Protein AF-A0A249SUV7-F1 (afdb_monomer_lite)

Sequence (151 aa):
MDKNKVTHKLLIILLVLITNACSNKANCDKISSEEKLLQEYETNVGHVRLTYIAQGALGGYVKLRICDRRNIVVEEVSMRGEDYYPAIDSIKGENVYMHYEMPTSQIVGEITILSNKNVFLGETLLNRDKLKYKYFFLNIVPDPSKKHTRF

Radius of gyration: 22.11 Å; chains: 1; bounding box: 36×31×91 Å

pLDDT: mean 81.21, std 18.25, range [41.78, 97.69]

Secondary structure (DSSP, 8-state):
---SSSHHHHHHHHHHTSTT-------TT---TTEEEEEEEEETTEEEEEEEEE-GGG-EEEEEEEE-TT--EEEEEEEE-SS---EEEEEETTEEEEEE----SSPTT-EEEEPHHHHB-HHHHHTGGG-SSEEEEEEE---TTS-----

Foldseek 3Di:
DDPPPPVVVVVVVVVVVPPPPPPPFDFPVPDDPQWAWQDKDQDPFGIKTWIWGAPPPVATWIKIFDAGNVRGTPDIFIWDDRPWGKDFPDDDPLETEIETQDADPDDQQDKDWDDPCNTTDDPCNVCVVVGSHHYTYIHHHHDPVDPDPRD

Structure (mmCIF, N/CA/C/O backbone):
data_AF-A0A249SUV7-F1
#
_entry.id   AF-A0A249SUV7-F1
#
loop_
_atom_site.group_PDB
_atom_site.id
_atom_site.type_symbol
_atom_site.label_atom_id
_atom_site.label_alt_id
_atom_site.label_comp_id
_atom_site.label_asym_id
_atom_site.label_entity_id
_atom_site.label_seq_id
_atom_site.pdbx_PDB_ins_code
_atom_site.Cartn_x
_atom_site.Cartn_y
_atom_site.Cartn_z
_atom_site.occupancy
_atom_site.B_iso_or_equiv
_atom_site.auth_seq_id
_atom_site.auth_comp_id
_atom_site.auth_asym_id
_atom_site.auth_atom_id
_atom_site.pdbx_PDB_model_num
ATOM 1 N N . MET A 1 1 ? -1.416 6.620 67.023 1.00 42.59 1 MET A N 1
ATOM 2 C CA . MET A 1 1 ? -1.033 6.248 65.641 1.00 42.59 1 MET A CA 1
ATOM 3 C C . MET A 1 1 ? -2.271 6.348 64.765 1.00 42.59 1 MET A C 1
ATOM 5 O O . MET A 1 1 ? -3.125 5.471 64.822 1.00 42.59 1 MET A O 1
ATOM 9 N N . ASP A 1 2 ? -2.396 7.459 64.041 1.00 42.34 2 ASP A N 1
ATOM 10 C CA . ASP A 1 2 ? -3.547 7.796 63.196 1.00 42.34 2 ASP A CA 1
ATOM 11 C C . ASP A 1 2 ? -3.625 6.912 61.945 1.00 42.34 2 ASP A C 1
ATOM 13 O O . ASP A 1 2 ? -2.754 6.971 61.077 1.00 42.34 2 ASP A O 1
ATOM 17 N N . LYS A 1 3 ? -4.696 6.120 61.826 1.00 48.91 3 LYS A N 1
ATOM 18 C CA . LYS A 1 3 ? -4.965 5.243 60.669 1.00 48.91 3 LYS A CA 1
ATOM 19 C C . LYS A 1 3 ? -5.754 5.920 59.531 1.00 48.91 3 LYS A C 1
ATOM 21 O O . LYS A 1 3 ? -5.990 5.291 58.508 1.00 48.91 3 LYS A O 1
ATOM 26 N N . ASN A 1 4 ? -6.111 7.202 59.654 1.00 52.06 4 ASN A N 1
ATOM 27 C CA . ASN A 1 4 ? -7.055 7.871 58.739 1.00 52.06 4 ASN A CA 1
ATOM 28 C C . ASN A 1 4 ? -6.434 8.701 57.600 1.00 52.06 4 ASN A C 1
ATOM 30 O O . ASN A 1 4 ? -7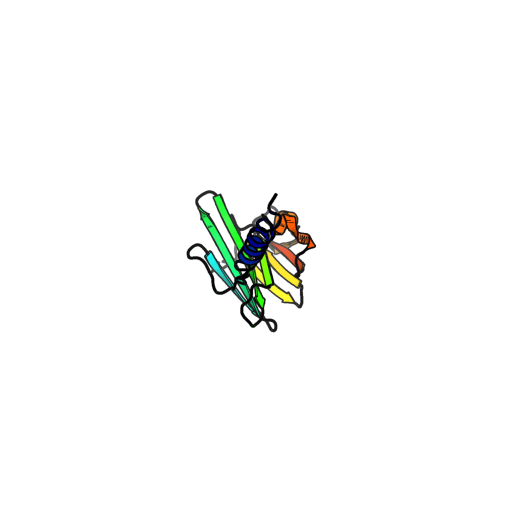.162 9.305 56.819 1.00 52.06 4 ASN A O 1
ATOM 34 N N . LYS A 1 5 ? -5.103 8.747 57.460 1.00 45.34 5 LYS A N 1
ATOM 35 C CA . LYS A 1 5 ? -4.446 9.602 56.444 1.00 45.34 5 LYS A CA 1
ATOM 36 C C . LYS A 1 5 ? -4.109 8.899 55.124 1.00 45.34 5 LYS A C 1
ATOM 38 O O . LYS A 1 5 ? -3.751 9.569 54.157 1.00 45.34 5 LYS A O 1
ATOM 43 N N . VAL A 1 6 ? -4.210 7.570 55.073 1.00 49.25 6 VAL A N 1
ATOM 44 C CA . VAL A 1 6 ? -3.752 6.763 53.925 1.00 49.25 6 VAL A CA 1
ATOM 45 C C . VAL A 1 6 ? -4.857 6.562 52.879 1.00 49.25 6 VAL A C 1
ATOM 47 O O . VAL A 1 6 ? -4.572 6.476 51.688 1.00 49.25 6 VAL A O 1
ATOM 50 N N . THR A 1 7 ? -6.126 6.583 53.283 1.00 48.62 7 THR A N 1
ATOM 51 C CA . THR A 1 7 ? -7.269 6.278 52.406 1.00 48.62 7 THR A CA 1
ATOM 52 C C . THR A 1 7 ? -7.640 7.408 51.441 1.00 48.62 7 THR A C 1
ATOM 54 O O . THR A 1 7 ? -8.039 7.127 50.314 1.00 48.62 7 THR A O 1
ATOM 57 N N . HIS A 1 8 ? -7.434 8.681 51.799 1.00 47.69 8 HIS A N 1
ATOM 58 C CA . HIS A 1 8 ? -7.755 9.797 50.894 1.00 47.69 8 HIS A CA 1
ATOM 59 C C . HIS A 1 8 ? -6.721 10.039 49.788 1.00 47.69 8 HIS A C 1
ATOM 61 O O . HIS A 1 8 ? -7.091 10.475 48.700 1.00 47.69 8 HIS A O 1
ATOM 67 N N . LYS A 1 9 ? -5.439 9.724 50.016 1.00 46.81 9 LYS A N 1
ATOM 68 C CA . LYS A 1 9 ? -4.402 9.888 48.981 1.00 46.81 9 LYS A CA 1
ATOM 69 C C . LYS A 1 9 ? -4.490 8.824 47.886 1.00 46.81 9 LYS A C 1
ATOM 71 O O . LYS A 1 9 ? -4.185 9.120 46.736 1.00 46.81 9 LYS A O 1
ATOM 76 N N . LEU A 1 10 ? -4.945 7.616 48.224 1.00 46.12 10 LEU A N 1
ATOM 77 C CA . LEU A 1 10 ? -5.078 6.520 47.261 1.00 46.12 10 LEU A CA 1
ATOM 78 C C . LEU A 1 10 ? -6.252 6.732 46.289 1.00 46.12 10 LEU A C 1
ATOM 80 O O . LEU A 1 10 ? -6.155 6.379 45.117 1.00 46.12 10 LEU A O 1
ATOM 84 N N . LEU A 1 11 ? -7.336 7.363 46.753 1.00 46.75 11 LEU A N 1
ATOM 85 C CA . LEU A 1 11 ? -8.539 7.597 45.947 1.00 46.75 11 LEU A CA 1
ATOM 86 C C . LEU A 1 11 ? -8.339 8.683 44.872 1.00 46.75 11 LEU A C 1
ATOM 88 O O . LEU A 1 11 ? -8.909 8.598 43.789 1.00 46.75 11 LEU A O 1
ATOM 92 N N . ILE A 1 12 ? -7.492 9.682 45.145 1.00 51.12 12 ILE A N 1
ATOM 93 C CA . ILE A 1 12 ? -7.207 10.779 44.205 1.00 51.12 12 ILE A CA 1
ATOM 94 C C . ILE A 1 12 ? -6.280 10.310 43.073 1.00 51.12 12 ILE A C 1
ATOM 96 O O . ILE A 1 12 ? -6.465 10.708 41.926 1.00 51.12 12 ILE A O 1
ATOM 100 N N . ILE A 1 13 ? -5.337 9.403 43.355 1.00 50.41 13 ILE A N 1
ATOM 101 C CA . ILE A 1 13 ? -4.449 8.831 42.327 1.00 50.41 13 ILE A CA 1
ATOM 102 C C . ILE A 1 13 ? -5.241 7.958 41.338 1.00 50.41 13 ILE A C 1
ATOM 104 O O . ILE A 1 13 ? -4.940 7.959 40.147 1.00 50.41 13 ILE A O 1
ATOM 108 N N . LEU A 1 14 ? -6.299 7.280 41.798 1.00 43.81 14 LEU A N 1
ATOM 109 C CA . LEU A 1 14 ? -7.149 6.468 40.927 1.00 43.81 14 LEU A CA 1
ATOM 110 C C . LEU A 1 14 ? -8.026 7.320 39.989 1.00 43.81 14 LEU A C 1
ATOM 112 O O . LEU A 1 14 ? -8.297 6.891 38.873 1.00 43.81 14 LEU A O 1
ATOM 116 N N . LEU A 1 15 ? -8.425 8.535 40.391 1.00 41.78 15 LEU A N 1
ATOM 117 C CA . LEU A 1 15 ? -9.241 9.425 39.551 1.00 41.78 15 LEU A CA 1
ATOM 118 C C . LEU A 1 15 ? -8.433 10.146 38.455 1.00 41.78 15 LEU A C 1
ATOM 120 O O . LEU A 1 15 ? -8.971 10.429 37.387 1.00 41.78 15 LEU A O 1
ATOM 124 N N . VAL A 1 16 ? -7.142 10.415 38.685 1.00 46.41 16 VAL A N 1
ATOM 125 C CA . VAL A 1 16 ? -6.264 11.099 37.709 1.00 46.41 16 VAL A CA 1
ATOM 126 C C . VAL A 1 16 ? -5.847 10.178 36.551 1.00 46.41 16 VAL A C 1
ATOM 128 O O . VAL A 1 16 ? -5.476 10.655 35.482 1.00 46.41 16 VAL A O 1
ATOM 131 N N . LEU A 1 17 ? -5.970 8.857 36.706 1.00 44.72 17 LEU A N 1
ATOM 132 C CA . LEU A 1 17 ? -5.624 7.889 35.657 1.00 44.72 17 LEU A CA 1
ATOM 133 C C . LEU A 1 17 ? -6.729 7.669 34.606 1.00 44.72 17 LEU A C 1
ATOM 135 O O . LEU A 1 17 ? -6.464 7.041 33.585 1.00 44.72 17 LEU A O 1
ATOM 139 N N . ILE A 1 18 ? -7.947 8.186 34.809 1.00 47.03 18 ILE A N 1
ATOM 140 C CA . ILE A 1 18 ? -9.103 7.875 33.942 1.00 47.03 18 ILE A CA 1
ATOM 141 C C . ILE A 1 18 ? -9.366 8.975 32.890 1.00 47.03 18 ILE A C 1
ATOM 143 O O . ILE A 1 18 ? -10.143 8.771 31.962 1.00 47.03 18 ILE A O 1
ATOM 147 N N . THR A 1 19 ? -8.701 10.133 32.950 1.00 45.09 19 THR A N 1
ATOM 148 C CA . THR A 1 19 ? -9.057 11.285 32.091 1.00 45.09 19 THR A CA 1
ATOM 149 C C . THR A 1 19 ? -8.237 11.456 30.808 1.00 45.09 19 THR A C 1
ATOM 151 O O . THR A 1 19 ? -8.539 12.359 30.038 1.00 45.09 19 THR A O 1
ATOM 154 N N . ASN A 1 20 ? -7.274 10.580 30.497 1.00 42.62 20 ASN A N 1
ATOM 155 C CA . ASN A 1 20 ? -6.458 10.690 29.271 1.00 42.62 20 ASN A CA 1
ATOM 156 C C . ASN A 1 20 ? -6.599 9.506 28.301 1.00 42.62 20 ASN A C 1
ATOM 158 O O . ASN A 1 20 ? -5.695 9.220 27.522 1.00 42.62 20 ASN A O 1
ATOM 162 N N . ALA A 1 21 ? -7.754 8.840 28.297 1.00 42.19 21 ALA A N 1
ATOM 163 C CA . ALA A 1 21 ? -8.113 7.878 27.256 1.00 42.19 21 ALA A CA 1
ATOM 164 C C . ALA A 1 21 ? -9.187 8.439 26.309 1.00 42.19 21 ALA A C 1
ATOM 166 O O . ALA A 1 21 ? -10.067 7.714 25.849 1.00 42.19 21 ALA A O 1
ATOM 167 N N . CYS A 1 22 ? -9.111 9.727 25.961 1.00 42.25 22 CYS A N 1
ATOM 168 C CA . CYS A 1 22 ? -9.685 10.174 24.695 1.00 42.25 22 CYS A CA 1
ATOM 169 C C . CYS A 1 22 ? -8.827 9.570 23.580 1.00 42.25 22 CYS A C 1
ATOM 171 O O . CYS A 1 22 ? -7.867 10.177 23.107 1.00 42.25 22 CYS A O 1
ATOM 173 N N . SER A 1 23 ? -9.147 8.330 23.201 1.00 44.16 23 SER A N 1
ATOM 174 C CA . SER A 1 23 ? -8.657 7.705 21.978 1.00 44.16 23 SER A CA 1
ATOM 175 C C . SER A 1 23 ? -9.185 8.542 20.815 1.00 44.16 23 SER A C 1
ATOM 177 O O . SER A 1 23 ? -10.284 8.316 20.309 1.00 44.16 23 SER A O 1
ATOM 179 N N . ASN A 1 24 ? -8.437 9.583 20.448 1.00 54.50 24 ASN A N 1
ATOM 180 C CA . ASN A 1 24 ? -8.649 10.312 19.210 1.00 54.50 24 ASN A CA 1
ATOM 181 C C . ASN A 1 24 ? -8.446 9.296 18.090 1.00 54.50 24 ASN A C 1
ATOM 183 O O . ASN A 1 24 ? -7.315 8.996 17.709 1.00 54.50 24 ASN A O 1
ATOM 187 N N . LYS A 1 25 ? -9.544 8.705 17.618 1.00 61.81 25 LYS A N 1
ATOM 188 C CA . LYS A 1 25 ? -9.497 7.786 16.491 1.00 61.81 25 LYS A CA 1
ATOM 189 C C . LYS A 1 25 ? -8.935 8.557 15.303 1.00 61.81 25 LYS A C 1
ATOM 191 O O . LYS A 1 25 ? -9.447 9.624 14.958 1.00 61.81 25 LYS A O 1
ATOM 196 N N . ALA A 1 26 ? -7.848 8.046 14.732 1.00 75.31 26 ALA A N 1
ATOM 197 C CA . ALA A 1 26 ? -7.264 8.619 13.533 1.00 75.31 26 ALA A CA 1
ATOM 198 C C . ALA A 1 26 ? -8.316 8.623 12.413 1.00 75.31 26 ALA A C 1
ATOM 200 O O . ALA A 1 26 ? -9.144 7.714 12.323 1.00 75.31 26 ALA A O 1
ATOM 201 N N . ASN A 1 27 ? -8.300 9.670 11.597 1.00 83.06 27 ASN A N 1
ATOM 202 C CA . ASN A 1 27 ? -9.236 9.902 10.502 1.00 83.06 27 ASN A CA 1
ATOM 203 C C . ASN A 1 27 ? -8.417 10.053 9.209 1.00 83.06 27 ASN A C 1
ATOM 205 O O . ASN A 1 27 ? -7.305 10.587 9.271 1.00 83.06 27 ASN A O 1
ATOM 209 N N . CYS A 1 28 ? -8.923 9.571 8.071 1.00 82.81 28 CYS A N 1
ATOM 210 C CA . CYS A 1 28 ? -8.177 9.597 6.811 1.00 82.81 28 CYS A CA 1
ATOM 211 C C . CYS A 1 28 ? -8.014 11.005 6.213 1.00 82.81 28 CYS A C 1
ATOM 213 O O . CYS A 1 28 ? -7.099 11.197 5.415 1.00 82.81 28 CYS A O 1
ATOM 215 N N . ASP A 1 29 ? -8.844 11.988 6.578 1.00 78.12 29 ASP A N 1
ATOM 216 C CA . ASP A 1 29 ? -8.759 13.403 6.149 1.00 78.12 29 ASP A CA 1
ATOM 217 C C . ASP A 1 29 ? -7.570 14.145 6.724 1.00 78.12 29 ASP A C 1
ATOM 219 O O . ASP A 1 29 ? -7.170 15.181 6.194 1.00 78.12 29 ASP A O 1
ATOM 223 N N . LYS A 1 30 ? -6.956 13.612 7.780 1.00 68.69 30 LYS A N 1
ATOM 224 C CA . LYS A 1 30 ? -5.717 14.173 8.307 1.00 68.69 30 LYS A CA 1
ATOM 225 C C . LYS A 1 30 ? -4.541 13.721 7.448 1.00 68.69 30 LYS A C 1
ATOM 227 O O . LYS A 1 30 ? -3.762 12.860 7.844 1.00 68.69 30 LYS A O 1
ATOM 232 N N . ILE A 1 31 ? -4.428 14.332 6.278 1.00 67.31 31 ILE A N 1
ATOM 233 C CA . ILE A 1 31 ? -3.225 14.313 5.453 1.00 67.31 31 ILE A CA 1
ATOM 234 C C . ILE A 1 31 ? -2.307 15.394 6.037 1.00 67.31 31 ILE A C 1
ATOM 236 O O . ILE A 1 31 ? -2.685 16.566 6.095 1.00 67.31 31 ILE A O 1
ATOM 240 N N . SER A 1 32 ? -1.145 15.008 6.573 1.00 72.00 32 SER A N 1
ATOM 241 C CA . SER A 1 32 ? -0.163 16.001 7.024 1.00 72.00 32 SER A CA 1
ATOM 242 C C . SER A 1 32 ? 0.369 16.781 5.817 1.00 72.00 32 SER A C 1
ATOM 244 O O . SER A 1 32 ? 0.291 16.316 4.681 1.00 72.00 32 SER A O 1
ATOM 246 N N . SER A 1 33 ? 0.960 17.956 6.043 1.00 69.81 33 SER A N 1
ATOM 247 C CA . SER A 1 33 ? 1.606 18.740 4.977 1.00 69.81 33 SER A CA 1
ATOM 248 C C . SER A 1 33 ? 2.738 17.997 4.253 1.00 69.81 33 SER A C 1
ATOM 250 O O . SER A 1 33 ? 3.219 18.470 3.2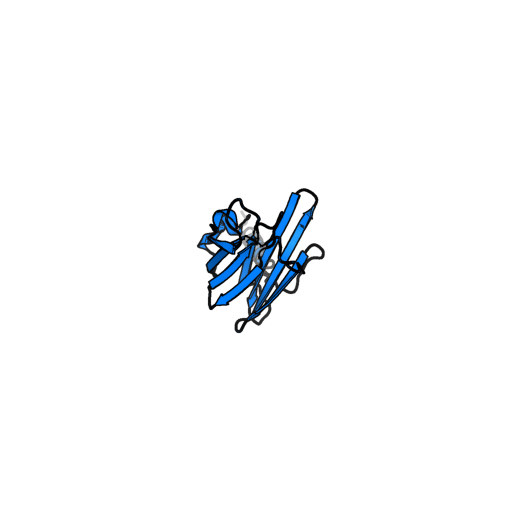29 1.00 69.81 33 SER A O 1
ATOM 252 N N . GLU A 1 34 ? 3.185 16.864 4.793 1.00 79.88 34 GLU A N 1
ATOM 253 C CA . GLU A 1 34 ? 4.288 16.053 4.278 1.00 79.88 34 GLU A CA 1
ATOM 254 C C . GLU A 1 34 ? 3.807 14.866 3.432 1.00 79.88 34 GLU A C 1
ATOM 256 O O . GLU A 1 34 ? 4.631 14.153 2.855 1.00 79.88 34 GLU A O 1
ATOM 261 N N . GLU A 1 35 ? 2.492 14.641 3.342 1.00 89.00 35 GLU A N 1
ATOM 262 C CA . GLU A 1 35 ? 1.945 13.549 2.5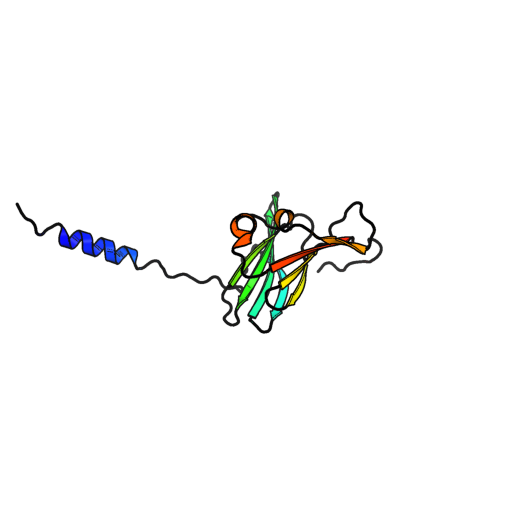45 1.00 89.00 35 GLU A CA 1
ATOM 263 C C . GLU A 1 35 ? 1.425 14.035 1.185 1.00 89.00 35 GLU A C 1
ATOM 265 O O . GLU A 1 35 ? 0.608 14.951 1.087 1.00 89.00 35 GLU A O 1
ATOM 270 N N . LYS A 1 36 ? 1.853 13.361 0.117 1.00 92.25 36 LYS A N 1
ATOM 271 C CA . LYS A 1 36 ? 1.331 13.532 -1.241 1.00 92.25 36 LYS A CA 1
ATOM 272 C C . LYS A 1 36 ? 0.295 12.446 -1.520 1.00 92.25 36 LYS A C 1
ATOM 274 O O . LYS A 1 36 ? 0.628 11.265 -1.480 1.00 92.25 36 LYS A O 1
ATOM 279 N N . LEU A 1 37 ? -0.938 12.819 -1.859 1.00 93.38 37 LEU A N 1
ATOM 280 C CA . LEU A 1 37 ? -1.940 11.857 -2.326 1.00 93.38 37 LEU A CA 1
ATOM 281 C C . LEU A 1 37 ? -1.495 11.234 -3.657 1.00 93.38 37 LEU A C 1
ATOM 283 O O . LEU A 1 37 ? -1.177 11.953 -4.603 1.00 93.38 37 LEU A O 1
ATOM 287 N N . LEU A 1 38 ? -1.461 9.903 -3.711 1.00 93.50 38 LEU A N 1
ATOM 288 C CA . LEU A 1 38 ? -1.175 9.134 -4.923 1.00 93.50 38 LEU A CA 1
ATOM 289 C C . LEU A 1 38 ? -2.465 8.626 -5.557 1.00 93.50 38 LEU A C 1
ATOM 291 O O . LEU A 1 38 ? -2.657 8.756 -6.762 1.00 93.50 38 LEU A O 1
ATOM 295 N N . GLN A 1 39 ? -3.337 8.031 -4.743 1.00 94.75 39 GLN A N 1
ATOM 296 C CA . GLN A 1 39 ? -4.612 7.476 -5.181 1.00 94.75 39 GLN A CA 1
ATOM 297 C C . GLN A 1 39 ? -5.647 7.560 -4.065 1.00 94.75 39 GLN A C 1
ATOM 299 O O . GLN A 1 39 ? -5.324 7.461 -2.879 1.00 94.75 39 GLN A O 1
ATOM 304 N N . GLU A 1 40 ? -6.904 7.684 -4.465 1.00 93.56 40 GLU A N 1
ATOM 305 C CA . GLU A 1 40 ? -8.057 7.640 -3.579 1.00 93.56 40 GLU A CA 1
ATOM 306 C C . GLU A 1 40 ? -9.141 6.773 -4.216 1.00 93.56 40 GLU A C 1
ATOM 308 O O . GLU A 1 40 ? -9.389 6.854 -5.419 1.00 93.56 40 GLU A O 1
ATOM 313 N N . TYR A 1 41 ? -9.757 5.922 -3.402 1.00 86.25 41 TYR A N 1
ATOM 314 C CA . TYR A 1 41 ? -10.804 5.001 -3.816 1.00 86.25 41 TYR A CA 1
ATOM 315 C C . TYR A 1 41 ? -11.968 5.068 -2.839 1.00 86.25 41 TYR A C 1
ATOM 317 O O . TYR A 1 41 ? -11.792 4.887 -1.636 1.00 86.25 41 TYR A O 1
ATOM 325 N N . GLU A 1 42 ? -13.171 5.224 -3.374 1.00 89.38 42 GLU A N 1
ATOM 326 C CA . GLU A 1 42 ? -14.402 4.980 -2.632 1.00 89.38 42 GLU A CA 1
ATOM 327 C C . GLU A 1 42 ? -14.799 3.511 -2.766 1.00 89.38 42 GLU A C 1
ATOM 329 O O . GLU A 1 42 ? -14.757 2.916 -3.846 1.00 89.38 42 GLU A O 1
ATOM 334 N N . THR A 1 43 ? -15.201 2.909 -1.655 1.00 82.12 43 THR A N 1
ATOM 335 C CA . THR A 1 43 ? -15.687 1.531 -1.599 1.00 82.12 43 THR A CA 1
ATOM 336 C C . THR A 1 43 ? -17.063 1.507 -0.951 1.00 82.12 43 THR A C 1
ATOM 338 O O . THR A 1 43 ? -17.476 2.426 -0.247 1.00 82.12 43 THR A O 1
ATOM 341 N N . ASN A 1 44 ? -17.775 0.391 -1.087 1.00 81.50 44 ASN A N 1
ATOM 342 C CA . ASN A 1 44 ? -19.060 0.239 -0.408 1.00 81.50 44 ASN A CA 1
ATOM 343 C C . ASN A 1 44 ? -18.940 0.305 1.124 1.00 81.50 44 ASN A C 1
ATOM 345 O O . ASN A 1 44 ? -19.946 0.529 1.790 1.00 81.50 44 ASN A O 1
ATOM 349 N N . VAL A 1 45 ? -17.762 0.102 1.714 1.00 80.56 45 VAL A N 1
ATOM 350 C CA . VAL A 1 45 ? -17.575 0.019 3.175 1.00 80.56 45 VAL A CA 1
ATOM 351 C C . VAL A 1 45 ? -16.873 1.243 3.776 1.00 80.56 45 VAL A C 1
ATOM 353 O O . VAL A 1 45 ? -16.764 1.341 4.998 1.00 80.56 45 VAL A O 1
ATOM 356 N N . GLY A 1 46 ? -16.488 2.209 2.944 1.00 89.81 46 GLY A N 1
ATOM 357 C CA . GLY A 1 46 ? -15.750 3.411 3.326 1.00 89.81 46 GLY A CA 1
ATOM 358 C C . GLY A 1 46 ? -14.806 3.833 2.205 1.00 89.81 46 GLY A C 1
ATOM 359 O O . GLY A 1 46 ? -15.037 3.469 1.056 1.00 89.81 46 GLY A O 1
ATOM 360 N N . HIS A 1 47 ? -13.725 4.530 2.521 1.00 92.62 47 HIS A N 1
ATOM 361 C CA . HIS A 1 47 ? -12.782 5.027 1.518 1.00 92.62 47 HIS A CA 1
ATOM 362 C C . HIS A 1 47 ? -11.349 4.639 1.854 1.00 92.62 47 HIS A C 1
ATOM 364 O O . HIS A 1 47 ? -11.005 4.302 2.991 1.00 92.62 47 HIS A O 1
ATOM 370 N N . VAL A 1 48 ? -10.510 4.672 0.831 1.00 94.38 48 VAL A N 1
ATOM 371 C CA . VAL A 1 48 ? -9.128 4.226 0.881 1.00 94.38 48 VAL A CA 1
ATOM 372 C C . VAL A 1 48 ? -8.247 5.292 0.271 1.00 94.38 48 VAL A C 1
ATOM 374 O O . VAL A 1 48 ? -8.531 5.792 -0.815 1.00 94.38 48 VAL A O 1
ATOM 377 N N . ARG A 1 49 ? -7.160 5.623 0.961 1.00 95.12 49 ARG A N 1
ATOM 378 C CA . ARG A 1 49 ? -6.160 6.575 0.482 1.00 95.12 49 ARG A CA 1
ATOM 379 C C . ARG A 1 49 ? -4.796 5.933 0.441 1.00 95.12 49 ARG A C 1
ATOM 381 O O . ARG A 1 49 ? -4.378 5.292 1.402 1.00 95.12 49 ARG A O 1
ATOM 388 N N . LEU A 1 50 ? -4.104 6.165 -0.660 1.00 95.75 50 LEU A N 1
ATOM 389 C CA . LEU A 1 50 ? -2.701 5.853 -0.832 1.00 95.75 50 LEU A CA 1
ATOM 390 C C . LEU A 1 50 ? -1.935 7.169 -0.888 1.00 95.75 50 LEU A C 1
ATOM 392 O O . LEU A 1 50 ? -2.170 7.982 -1.784 1.00 95.75 50 LEU A O 1
ATOM 396 N N . THR A 1 51 ? -1.039 7.394 0.063 1.00 95.25 51 THR A N 1
ATOM 397 C CA . THR A 1 51 ? -0.228 8.610 0.142 1.00 95.25 51 THR A CA 1
ATOM 398 C C . THR A 1 51 ? 1.256 8.269 0.141 1.00 95.25 51 THR A C 1
ATOM 400 O O . THR A 1 51 ? 1.669 7.236 0.654 1.00 95.25 51 THR A O 1
ATOM 403 N N . TYR A 1 52 ? 2.076 9.125 -0.456 1.00 94.62 52 TYR A N 1
ATOM 404 C CA . TYR A 1 52 ? 3.528 9.090 -0.334 1.00 94.62 52 TYR A CA 1
ATOM 405 C C . TYR A 1 52 ? 3.968 10.063 0.754 1.00 94.62 52 TYR A C 1
ATOM 407 O O . TYR A 1 52 ? 3.483 11.191 0.794 1.00 94.62 52 TYR A O 1
ATOM 415 N N . ILE A 1 53 ? 4.899 9.647 1.607 1.00 92.94 53 ILE A N 1
ATOM 416 C CA . ILE A 1 53 ? 5.432 10.455 2.703 1.00 92.94 53 ILE A CA 1
ATOM 417 C C . ILE A 1 53 ? 6.937 10.585 2.507 1.00 92.94 53 ILE A C 1
ATOM 419 O O . ILE A 1 53 ? 7.675 9.600 2.599 1.00 92.94 53 ILE A O 1
ATOM 423 N N . ALA A 1 54 ? 7.386 11.810 2.234 1.00 90.88 54 ALA A N 1
ATOM 424 C CA . ALA A 1 54 ? 8.800 12.105 2.043 1.00 90.88 54 ALA A CA 1
ATOM 425 C C . ALA A 1 54 ? 9.546 12.109 3.387 1.00 90.88 54 ALA A C 1
ATOM 427 O O . ALA A 1 54 ? 9.078 12.686 4.365 1.00 90.88 54 ALA A O 1
ATOM 428 N N . GLN A 1 55 ? 10.739 11.518 3.424 1.00 88.00 55 GLN A N 1
ATOM 429 C CA . GLN A 1 55 ? 11.633 11.498 4.591 1.00 88.00 55 GLN A CA 1
ATOM 430 C C . GLN A 1 55 ? 12.974 12.191 4.294 1.00 88.00 55 GLN A C 1
ATOM 432 O O . GLN A 1 55 ? 14.022 11.851 4.849 1.00 88.00 55 GLN A O 1
ATOM 437 N N . GLY A 1 56 ? 12.950 13.181 3.399 1.00 84.81 56 GLY A N 1
ATOM 438 C CA . GLY A 1 56 ? 14.136 13.921 2.977 1.00 84.81 56 GLY A CA 1
ATOM 439 C C . GLY A 1 56 ? 15.100 13.056 2.162 1.00 84.81 56 GLY A C 1
ATOM 440 O O . GLY A 1 56 ? 14.695 12.361 1.235 1.00 84.81 56 GLY A O 1
ATOM 441 N N . ALA A 1 57 ? 16.391 13.102 2.498 1.00 82.75 57 ALA A N 1
ATOM 442 C CA . ALA A 1 57 ? 17.448 12.408 1.751 1.00 82.75 57 ALA A CA 1
ATOM 443 C C . ALA A 1 57 ? 17.401 10.870 1.862 1.00 82.75 57 ALA A C 1
ATOM 445 O O . ALA A 1 57 ? 18.102 10.188 1.122 1.00 82.75 57 ALA A O 1
ATOM 446 N N . LEU A 1 58 ? 16.590 10.326 2.774 1.00 78.56 58 LEU A N 1
ATOM 447 C CA . LEU A 1 58 ? 16.408 8.882 2.960 1.00 78.56 58 LEU A CA 1
ATOM 448 C C . LEU A 1 58 ? 15.352 8.285 2.014 1.00 78.56 58 LEU A C 1
ATOM 450 O O . LEU A 1 58 ? 15.025 7.108 2.131 1.00 78.56 58 LEU A O 1
ATOM 454 N N . GLY A 1 59 ? 14.812 9.089 1.093 1.00 85.62 59 GLY A N 1
ATOM 455 C CA . GLY A 1 59 ? 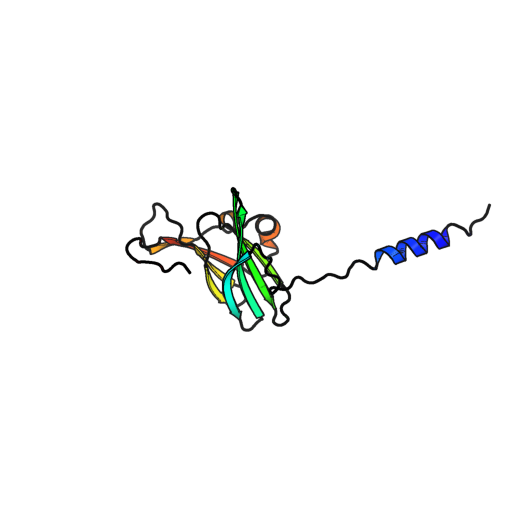13.703 8.702 0.231 1.00 85.62 59 GLY A CA 1
ATOM 456 C C . GLY A 1 59 ? 12.369 8.914 0.937 1.00 85.62 59 GLY A C 1
ATOM 457 O O . GLY A 1 59 ? 12.138 9.953 1.562 1.00 85.62 59 GLY A O 1
ATOM 458 N N . GLY A 1 60 ? 11.479 7.937 0.835 1.00 91.31 60 GLY A N 1
ATOM 459 C CA . GLY A 1 60 ? 10.173 7.988 1.470 1.00 91.31 60 GLY A CA 1
ATOM 460 C C . GLY A 1 60 ? 9.470 6.645 1.428 1.00 91.31 60 GLY A C 1
ATOM 461 O O . GLY A 1 60 ? 9.982 5.653 0.908 1.00 91.31 60 GLY A O 1
ATOM 462 N N . TYR A 1 61 ? 8.277 6.616 1.998 1.00 94.56 61 TYR A N 1
ATOM 463 C CA . TYR A 1 61 ? 7.460 5.416 2.046 1.00 94.56 61 TYR A CA 1
ATOM 464 C C . TYR A 1 61 ? 6.033 5.739 1.638 1.00 94.56 61 TYR A C 1
ATOM 466 O O . TYR A 1 61 ? 5.592 6.890 1.659 1.00 94.56 61 TYR A O 1
ATOM 474 N N . VAL A 1 62 ? 5.308 4.703 1.244 1.00 96.25 62 VAL A N 1
ATOM 475 C CA . VAL A 1 62 ? 3.915 4.818 0.836 1.00 96.25 62 VAL A CA 1
ATOM 476 C C . VAL A 1 62 ? 3.045 4.297 1.962 1.00 96.25 62 VAL A C 1
ATOM 478 O O . VAL A 1 62 ? 3.323 3.258 2.559 1.00 96.25 62 VAL A O 1
ATOM 481 N N . LYS A 1 63 ? 1.987 5.031 2.267 1.00 95.75 63 LYS A N 1
ATOM 482 C CA . LYS A 1 63 ? 1.032 4.714 3.308 1.00 95.75 63 LYS A CA 1
ATOM 483 C C . LYS A 1 63 ? -0.336 4.482 2.692 1.00 95.75 63 LYS A C 1
ATOM 485 O O . LYS A 1 63 ? -0.881 5.348 2.016 1.00 95.75 63 LYS A O 1
ATOM 490 N N . LEU A 1 64 ? -0.899 3.313 2.954 1.00 95.69 64 LEU A N 1
ATOM 491 C CA . LEU A 1 64 ? -2.289 3.005 2.667 1.00 95.69 64 LEU A CA 1
ATOM 492 C C . LEU A 1 64 ? -3.103 3.180 3.945 1.00 95.69 64 LEU A C 1
ATOM 494 O O . LEU A 1 64 ? -2.791 2.563 4.963 1.00 95.69 64 LEU A O 1
ATOM 498 N N . ARG A 1 65 ? -4.170 3.971 3.881 1.00 95.12 65 ARG A N 1
ATOM 499 C CA . ARG A 1 65 ? -5.184 4.053 4.934 1.00 95.12 65 ARG A CA 1
ATOM 500 C C . ARG A 1 65 ? -6.510 3.556 4.401 1.00 95.12 65 ARG A C 1
ATOM 502 O O . ARG A 1 65 ? -6.978 4.038 3.374 1.00 95.12 65 ARG A O 1
ATOM 509 N N . ILE A 1 66 ? -7.113 2.623 5.124 1.00 94.81 66 ILE A N 1
ATOM 510 C CA . ILE A 1 66 ? -8.482 2.178 4.888 1.00 94.81 66 ILE A CA 1
ATOM 511 C C . ILE A 1 66 ? -9.330 2.751 6.017 1.00 94.81 66 ILE A C 1
ATOM 513 O O . ILE A 1 66 ? -9.045 2.515 7.196 1.00 94.81 66 ILE A O 1
ATOM 517 N N . CYS A 1 67 ? -10.361 3.505 5.654 1.00 94.06 67 CYS A N 1
ATOM 518 C CA . CYS A 1 67 ? -11.313 4.098 6.576 1.00 94.06 67 CYS A CA 1
ATOM 519 C C . CYS A 1 67 ? -12.703 3.497 6.405 1.00 94.06 67 CYS A C 1
ATOM 521 O O . CYS A 1 67 ? -13.098 3.096 5.312 1.00 94.06 67 CYS A O 1
ATOM 523 N N . ASP A 1 68 ? -13.464 3.456 7.497 1.00 93.56 68 ASP A N 1
ATOM 524 C CA . ASP A 1 68 ? -14.888 3.144 7.429 1.00 93.56 68 ASP A CA 1
ATOM 525 C C . ASP A 1 68 ? -15.703 4.330 6.870 1.00 93.56 68 ASP A C 1
ATOM 527 O O . ASP A 1 68 ? -15.195 5.430 6.634 1.00 93.56 68 ASP A O 1
ATOM 531 N N . ARG A 1 69 ? -17.013 4.131 6.694 1.00 91.56 69 ARG A N 1
ATOM 532 C CA . ARG A 1 69 ? -17.943 5.184 6.239 1.00 91.56 69 ARG A CA 1
ATOM 533 C C . ARG A 1 69 ? -18.029 6.409 7.162 1.00 91.56 69 ARG A C 1
ATOM 535 O O . ARG A 1 69 ? -18.602 7.418 6.768 1.00 91.56 69 ARG A O 1
ATOM 542 N N . ARG A 1 70 ? -17.530 6.323 8.397 1.00 91.94 70 ARG A N 1
ATOM 543 C CA . ARG A 1 70 ? -17.474 7.439 9.358 1.00 91.94 70 ARG A CA 1
ATOM 544 C C . ARG A 1 70 ? -16.123 8.148 9.315 1.00 91.94 70 ARG A C 1
ATOM 546 O O . ARG A 1 70 ? -15.862 8.991 10.170 1.00 91.94 70 ARG A O 1
ATOM 553 N N . ASN A 1 71 ? -15.284 7.801 8.341 1.00 90.19 71 ASN A N 1
ATOM 554 C CA . ASN A 1 71 ? -13.936 8.313 8.187 1.00 9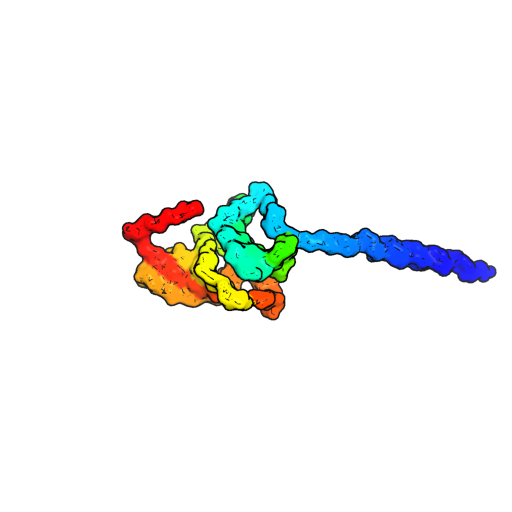0.19 71 ASN A CA 1
ATOM 555 C C . ASN A 1 71 ? -13.021 8.004 9.379 1.00 90.19 71 ASN A C 1
ATOM 557 O O . ASN A 1 71 ? -12.179 8.802 9.788 1.00 90.19 71 ASN A O 1
ATOM 561 N N . ILE A 1 72 ? -13.218 6.838 9.983 1.00 92.12 72 ILE A N 1
ATOM 562 C CA . ILE A 1 72 ? -12.354 6.338 11.045 1.00 92.12 72 ILE A CA 1
ATOM 563 C C . ILE A 1 72 ? -11.371 5.358 10.417 1.00 92.12 72 ILE A C 1
ATOM 565 O O . ILE A 1 72 ? -11.794 4.406 9.761 1.00 92.12 72 ILE A O 1
ATOM 569 N N . VAL A 1 73 ? -10.071 5.558 10.656 1.00 92.62 73 VAL A N 1
ATOM 570 C CA . VAL A 1 73 ? -9.020 4.643 10.190 1.00 92.62 73 VAL A CA 1
ATOM 571 C C . VAL A 1 73 ? -9.243 3.276 10.827 1.00 92.62 73 VAL A C 1
ATOM 573 O O . VAL A 1 73 ? -9.196 3.125 12.051 1.00 92.62 73 VAL A O 1
ATOM 576 N N . VAL A 1 74 ? -9.498 2.276 9.984 1.00 93.88 74 VAL A N 1
ATOM 577 C CA . VAL A 1 74 ? -9.663 0.881 10.403 1.00 93.88 74 VAL A CA 1
ATOM 578 C C . VAL A 1 74 ? -8.397 0.063 10.203 1.00 93.88 74 VAL A C 1
ATOM 580 O O . VAL A 1 74 ? -8.215 -0.911 10.937 1.00 93.88 74 VAL A O 1
ATOM 583 N N . GLU A 1 75 ? -7.549 0.459 9.254 1.00 94.19 75 GLU A N 1
ATOM 584 C CA . GLU A 1 75 ? -6.246 -0.140 8.972 1.00 94.19 75 GLU A CA 1
ATOM 585 C C . GLU A 1 75 ? -5.300 0.898 8.347 1.00 94.19 75 GLU A C 1
ATOM 587 O O . GLU A 1 75 ? -5.716 1.705 7.513 1.00 94.19 75 GLU A O 1
ATOM 592 N N . GLU A 1 76 ? -4.031 0.868 8.753 1.00 94.75 76 GLU A N 1
ATOM 593 C CA . GLU A 1 76 ? -2.947 1.665 8.177 1.00 94.75 76 GLU A CA 1
ATOM 594 C C . GLU A 1 76 ? -1.760 0.745 7.864 1.00 94.75 76 GLU A C 1
ATOM 596 O O . GLU A 1 76 ? -1.328 -0.040 8.712 1.00 94.75 76 GLU A O 1
ATOM 601 N N . VAL A 1 77 ? -1.243 0.837 6.640 1.00 96.19 77 VAL A N 1
ATOM 602 C CA . VAL A 1 77 ? -0.165 -0.014 6.129 1.00 96.19 77 VAL A CA 1
ATOM 603 C C . VAL A 1 77 ? 0.920 0.862 5.523 1.00 96.19 77 VAL A C 1
ATOM 605 O O . VAL A 1 77 ? 0.662 1.616 4.588 1.00 96.19 77 VAL A O 1
ATOM 608 N N . SER A 1 78 ? 2.139 0.732 6.038 1.00 95.81 78 SER A N 1
ATOM 609 C CA . SER A 1 78 ? 3.336 1.373 5.497 1.00 95.81 78 SER A CA 1
ATOM 610 C C . SER A 1 78 ? 4.094 0.400 4.597 1.00 95.81 78 SER A C 1
ATOM 612 O O . SER A 1 78 ? 4.374 -0.742 4.975 1.00 95.81 78 SER A O 1
ATOM 614 N N . MET A 1 79 ? 4.440 0.864 3.403 1.00 96.44 79 MET A N 1
ATOM 615 C CA . MET A 1 79 ? 5.050 0.092 2.326 1.00 96.44 79 MET A CA 1
ATOM 616 C C . MET A 1 79 ? 6.238 0.846 1.742 1.00 96.44 79 MET A C 1
ATOM 618 O O . MET A 1 79 ? 6.303 2.074 1.813 1.00 96.44 79 MET A O 1
ATOM 622 N N . ARG A 1 80 ? 7.163 0.114 1.123 1.00 94.25 80 ARG A N 1
ATOM 623 C CA . ARG A 1 80 ? 8.257 0.714 0.355 1.00 94.25 80 ARG A CA 1
ATOM 624 C C . ARG A 1 80 ? 7.738 1.652 -0.726 1.00 94.25 80 ARG A C 1
ATOM 626 O O . ARG A 1 80 ? 6.736 1.363 -1.385 1.00 94.25 80 ARG A O 1
ATOM 633 N N . GLY A 1 81 ? 8.453 2.753 -0.896 1.00 91.12 81 GLY A N 1
ATOM 634 C CA . GLY A 1 81 ? 8.131 3.794 -1.858 1.00 91.12 81 GLY A CA 1
ATOM 635 C C . GLY A 1 81 ? 9.329 4.659 -2.217 1.00 91.12 81 GLY A C 1
ATOM 636 O O . GLY A 1 81 ? 9.113 5.796 -2.613 1.00 91.12 81 GLY A O 1
ATOM 637 N N . GLU A 1 82 ? 10.563 4.169 -2.044 1.00 84.75 82 GLU A N 1
ATOM 638 C CA . GLU A 1 82 ? 11.756 4.989 -2.278 1.00 84.75 82 GLU A CA 1
ATOM 639 C C . GLU A 1 82 ? 11.905 5.368 -3.763 1.00 84.75 82 GLU A C 1
ATOM 641 O O . GLU A 1 82 ? 12.141 6.532 -4.076 1.00 84.75 82 GLU A O 1
ATOM 646 N N . ASP A 1 83 ? 11.697 4.401 -4.666 1.00 81.25 83 ASP A N 1
ATOM 647 C CA . ASP A 1 83 ? 11.940 4.566 -6.111 1.00 81.25 83 ASP A CA 1
ATOM 648 C C . ASP A 1 83 ? 10.687 4.360 -6.981 1.00 81.25 83 ASP A C 1
ATOM 650 O O . ASP A 1 83 ? 10.557 4.927 -8.070 1.00 81.25 83 ASP A O 1
ATOM 654 N N . TYR A 1 84 ? 9.752 3.531 -6.509 1.00 88.06 84 TYR A N 1
ATOM 655 C CA . TYR A 1 84 ? 8.531 3.166 -7.224 1.00 88.06 84 TYR A CA 1
ATOM 656 C C . TYR A 1 84 ? 7.369 3.153 -6.250 1.00 88.06 84 TYR A C 1
ATOM 658 O O . TYR A 1 84 ? 7.444 2.540 -5.185 1.00 88.06 84 TYR A O 1
ATOM 666 N N . TYR A 1 85 ? 6.283 3.818 -6.625 1.00 93.38 85 TYR A N 1
ATOM 667 C CA . TYR A 1 85 ? 5.065 3.806 -5.833 1.00 93.38 85 TYR A CA 1
ATOM 668 C C . TYR A 1 85 ? 4.198 2.623 -6.253 1.00 93.38 85 TYR A C 1
ATOM 670 O O . TYR A 1 85 ? 4.060 2.383 -7.456 1.00 93.38 85 TYR A O 1
ATOM 678 N N . PRO A 1 86 ? 3.604 1.892 -5.297 1.00 95.25 86 PRO A N 1
ATOM 679 C CA . PRO A 1 86 ? 2.565 0.957 -5.646 1.00 95.25 86 PRO A CA 1
ATOM 680 C C . PRO A 1 86 ? 1.323 1.713 -6.121 1.00 95.25 86 PRO A C 1
ATOM 682 O O . PRO A 1 86 ? 1.109 2.877 -5.776 1.00 95.25 86 PRO A O 1
ATOM 685 N N . ALA A 1 87 ? 0.468 1.012 -6.844 1.00 95.38 87 ALA A N 1
ATOM 686 C CA . ALA A 1 87 ? -0.886 1.424 -7.164 1.00 95.38 87 ALA A CA 1
ATOM 687 C C . ALA A 1 87 ? -1.870 0.375 -6.641 1.00 95.38 87 ALA A C 1
ATOM 689 O O . ALA A 1 87 ? -1.568 -0.817 -6.597 1.00 95.38 87 ALA A O 1
ATOM 690 N N . ILE A 1 88 ? -3.051 0.822 -6.226 1.00 95.94 88 ILE A N 1
ATOM 691 C CA . ILE A 1 88 ? -4.186 -0.042 -5.916 1.00 95.94 88 ILE A CA 1
ATOM 692 C C . ILE A 1 88 ? -4.843 -0.423 -7.241 1.00 95.94 88 ILE A C 1
ATOM 694 O O . ILE A 1 88 ? -5.273 0.454 -7.991 1.00 95.94 88 ILE A O 1
ATOM 698 N N . ASP A 1 89 ? -4.963 -1.724 -7.490 1.00 94.50 89 ASP A N 1
ATOM 699 C CA . ASP A 1 89 ? -5.680 -2.264 -8.648 1.00 94.50 89 ASP A CA 1
ATOM 700 C C . ASP A 1 89 ? -7.156 -2.465 -8.337 1.00 94.50 89 ASP A C 1
ATOM 702 O O . ASP A 1 89 ? -8.045 -2.115 -9.111 1.00 94.50 89 ASP A O 1
ATOM 706 N N . SER A 1 90 ? -7.426 -3.107 -7.198 1.00 93.50 90 SER A N 1
ATOM 707 C CA . SER A 1 90 ? -8.783 -3.393 -6.755 1.00 93.50 90 SER A CA 1
ATOM 708 C C . SER A 1 90 ? -8.832 -3.788 -5.285 1.00 93.50 90 SER A C 1
ATOM 710 O O . SER A 1 90 ? -7.863 -4.288 -4.712 1.00 93.50 90 SER A O 1
ATOM 712 N N . ILE A 1 91 ? -10.014 -3.619 -4.696 1.00 93.38 91 ILE A N 1
ATOM 713 C CA . ILE A 1 91 ? -10.336 -4.084 -3.349 1.00 93.38 91 ILE A CA 1
ATOM 714 C C . ILE A 1 91 ? -11.586 -4.956 -3.447 1.00 93.38 91 ILE A C 1
ATOM 716 O O . ILE A 1 91 ? -12.625 -4.514 -3.942 1.00 93.38 91 ILE A O 1
ATOM 720 N N . LYS A 1 92 ? -11.481 -6.215 -3.014 1.00 92.00 92 LYS A N 1
ATOM 721 C CA . LYS A 1 92 ? -12.556 -7.216 -3.098 1.00 92.00 92 LYS A CA 1
ATOM 722 C C . LYS A 1 92 ? -12.743 -7.890 -1.744 1.00 92.00 92 LYS A C 1
ATOM 724 O O . LYS A 1 92 ? -12.006 -8.812 -1.387 1.00 92.00 92 LYS A O 1
ATOM 729 N N . GLY A 1 93 ? -13.748 -7.431 -1.000 1.00 91.44 93 GLY A N 1
ATOM 730 C CA . GLY A 1 93 ? -13.933 -7.831 0.394 1.00 91.44 93 GLY A CA 1
ATOM 731 C C . GLY A 1 93 ? -12.728 -7.396 1.228 1.00 91.44 93 GLY A C 1
ATOM 732 O O . GLY A 1 93 ? -12.353 -6.230 1.198 1.00 91.44 93 GLY A O 1
ATOM 733 N N . GLU A 1 94 ? -12.098 -8.346 1.916 1.00 93.50 94 GLU A N 1
ATOM 734 C CA . GLU A 1 94 ? -10.884 -8.116 2.716 1.00 93.50 94 GLU A CA 1
ATOM 735 C C . GLU A 1 94 ? -9.586 -8.210 1.896 1.00 93.50 94 GLU A C 1
ATOM 737 O O . GLU A 1 94 ? -8.503 -8.056 2.449 1.00 93.50 94 GLU A O 1
ATOM 742 N N . ASN A 1 95 ? -9.656 -8.476 0.588 1.00 95.75 95 ASN A N 1
ATOM 743 C CA . ASN A 1 95 ? -8.469 -8.603 -0.257 1.00 95.75 95 ASN A CA 1
ATOM 744 C C . ASN A 1 95 ? -8.149 -7.279 -0.957 1.00 95.75 95 ASN A C 1
ATOM 746 O O . ASN A 1 95 ? -8.997 -6.727 -1.663 1.00 95.75 95 ASN A O 1
ATOM 750 N N . VAL A 1 96 ? -6.911 -6.815 -0.806 1.00 95.94 96 VAL A N 1
ATOM 751 C CA . VAL A 1 96 ? -6.364 -5.610 -1.432 1.00 95.94 96 VAL A CA 1
ATOM 752 C C . VAL A 1 96 ? -5.293 -6.038 -2.430 1.00 95.94 96 VAL A C 1
ATOM 754 O O . VAL A 1 96 ? -4.283 -6.637 -2.054 1.00 95.94 96 VAL A O 1
ATOM 757 N N . TYR A 1 97 ? -5.532 -5.749 -3.707 1.00 96.88 97 TYR A N 1
ATOM 758 C CA . TYR A 1 97 ? -4.617 -6.057 -4.802 1.00 96.88 97 TYR A CA 1
ATOM 759 C C . TYR A 1 97 ? -3.883 -4.792 -5.209 1.00 96.88 97 TYR A C 1
ATOM 761 O O . TYR A 1 97 ? -4.512 -3.762 -5.471 1.00 96.88 97 TYR A O 1
ATOM 769 N N . MET A 1 98 ? -2.561 -4.881 -5.232 1.00 97.31 98 MET A N 1
ATOM 770 C CA . MET A 1 98 ? -1.691 -3.768 -5.560 1.00 97.31 98 MET A CA 1
ATOM 771 C C . MET A 1 98 ? -0.564 -4.237 -6.465 1.00 97.31 98 MET A C 1
ATOM 773 O O . MET A 1 98 ? -0.080 -5.368 -6.336 1.00 97.31 98 MET A O 1
ATOM 777 N N . HIS A 1 99 ? -0.078 -3.340 -7.309 1.00 95.88 99 HIS A N 1
ATOM 778 C CA . HIS A 1 99 ? 1.105 -3.597 -8.110 1.00 95.88 99 HIS A CA 1
ATOM 779 C C . HIS A 1 99 ? 2.141 -2.494 -7.962 1.00 95.88 99 HIS A C 1
ATOM 781 O O . HIS A 1 99 ? 1.828 -1.350 -7.644 1.00 95.88 99 HIS A O 1
ATOM 787 N N . TYR A 1 100 ? 3.381 -2.870 -8.230 1.00 94.44 100 TYR A N 1
ATOM 788 C CA . TYR A 1 100 ? 4.499 -1.991 -8.505 1.00 94.44 100 TYR A CA 1
ATOM 789 C C . TYR A 1 100 ? 4.895 -2.118 -9.978 1.00 94.44 100 TYR A C 1
ATOM 791 O O . TYR A 1 100 ? 4.676 -3.156 -10.602 1.00 94.44 100 TYR A O 1
ATOM 799 N N . GLU A 1 101 ? 5.551 -1.084 -10.496 1.00 91.88 101 GLU A N 1
ATOM 800 C CA . GLU A 1 101 ? 6.214 -1.095 -11.804 1.00 91.88 101 GLU A CA 1
ATOM 801 C C . GLU A 1 101 ? 7.730 -0.912 -11.638 1.00 91.88 101 GLU A C 1
ATOM 803 O O . GLU A 1 101 ? 8.322 0.058 -12.122 1.00 91.88 101 GLU A O 1
ATOM 808 N N . MET A 1 102 ? 8.372 -1.812 -10.886 1.00 88.06 102 MET A N 1
ATOM 809 C CA . MET A 1 102 ? 9.822 -1.781 -10.686 1.00 88.06 102 MET A CA 1
ATOM 810 C C . MET A 1 102 ? 10.534 -2.394 -11.900 1.00 88.06 102 MET A C 1
ATOM 812 O O . MET A 1 102 ? 10.175 -3.500 -12.327 1.00 88.06 102 MET A O 1
ATOM 816 N N . PRO A 1 103 ? 11.582 -1.742 -12.433 1.00 81.69 103 PRO A N 1
ATOM 817 C CA . PRO A 1 103 ? 12.441 -2.338 -13.431 1.00 81.69 103 PRO A CA 1
ATOM 818 C C . PRO A 1 103 ? 13.182 -3.508 -12.798 1.00 81.69 103 PRO A C 1
ATOM 820 O O . PRO A 1 103 ? 13.732 -3.425 -11.699 1.00 81.69 103 PRO A O 1
ATOM 823 N N . THR A 1 104 ? 13.195 -4.617 -13.516 1.00 81.31 104 THR A N 1
ATOM 824 C CA . THR A 1 104 ? 13.917 -5.827 -13.136 1.00 81.31 104 THR A CA 1
ATOM 825 C C . THR A 1 104 ? 14.599 -6.378 -14.382 1.00 81.31 104 THR A C 1
ATOM 827 O O . THR A 1 104 ? 14.343 -5.916 -15.492 1.00 81.31 104 THR A O 1
ATOM 830 N N . SER A 1 105 ? 15.464 -7.377 -14.225 1.00 79.25 105 SER A N 1
ATOM 831 C CA . SER A 1 105 ? 16.063 -8.087 -15.362 1.00 79.25 105 SER A CA 1
ATOM 832 C C . SER A 1 105 ? 15.085 -9.034 -16.081 1.00 79.25 105 SER A C 1
ATOM 834 O O . SER A 1 105 ? 15.519 -9.825 -16.913 1.00 79.25 105 SER A O 1
ATOM 836 N N . GLN A 1 106 ? 13.800 -9.018 -15.715 1.00 79.19 106 GLN A N 1
ATOM 837 C CA . GLN A 1 106 ? 12.757 -9.873 -16.282 1.00 79.19 106 GLN A CA 1
ATOM 838 C C . GLN A 1 106 ? 12.217 -9.322 -17.607 1.00 79.19 106 GLN A C 1
ATOM 840 O O . GLN A 1 106 ? 12.524 -8.198 -18.014 1.00 79.19 106 GLN A O 1
ATOM 845 N N . ILE A 1 107 ? 11.408 -10.132 -18.290 1.00 79.06 107 ILE A N 1
ATOM 846 C CA . ILE A 1 107 ? 10.834 -9.775 -19.587 1.00 79.06 107 ILE A CA 1
ATOM 847 C C . ILE A 1 107 ? 9.748 -8.709 -19.384 1.00 79.06 107 ILE A C 1
ATOM 849 O O . ILE A 1 107 ? 8.966 -8.764 -18.438 1.00 79.06 107 ILE A O 1
ATOM 853 N N . VAL A 1 108 ? 9.679 -7.728 -20.288 1.00 82.06 108 VAL A N 1
ATOM 854 C CA . VAL A 1 108 ? 8.610 -6.716 -20.302 1.00 82.06 108 VAL A CA 1
ATOM 855 C C . VAL A 1 108 ? 7.233 -7.387 -20.279 1.00 82.06 108 VAL A C 1
ATOM 857 O O . VAL A 1 108 ? 6.961 -8.286 -21.075 1.00 82.06 108 VAL A O 1
ATOM 860 N N . GLY A 1 109 ? 6.357 -6.931 -19.380 1.00 74.62 109 GLY A N 1
ATOM 861 C CA . GLY A 1 109 ? 5.022 -7.499 -19.179 1.00 74.62 109 GLY A CA 1
ATOM 862 C C . GLY A 1 109 ? 4.979 -8.766 -18.319 1.00 74.62 109 GLY A C 1
ATOM 863 O O . GLY A 1 109 ? 3.888 -9.278 -18.067 1.00 74.62 109 GLY A O 1
ATOM 864 N N . GLU A 1 110 ? 6.120 -9.269 -17.843 1.00 85.75 110 GLU A N 1
ATOM 865 C CA . GLU A 1 110 ? 6.146 -10.347 -16.857 1.00 85.75 110 GLU A CA 1
ATOM 866 C C . GLU A 1 110 ? 5.584 -9.859 -15.514 1.00 85.75 110 GLU A C 1
ATOM 868 O O . GLU A 1 110 ? 5.817 -8.721 -15.089 1.00 85.75 110 GLU A O 1
ATOM 873 N N . ILE A 1 111 ? 4.813 -10.733 -14.861 1.00 89.75 111 ILE A N 1
ATOM 874 C CA . ILE A 1 111 ? 4.184 -10.469 -13.570 1.00 89.75 111 ILE A CA 1
ATOM 875 C C . ILE A 1 111 ? 4.855 -11.342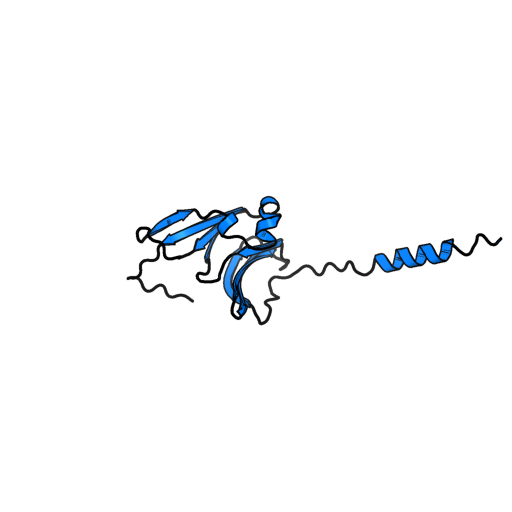 -12.517 1.00 89.75 111 ILE A C 1
ATOM 877 O O . ILE A 1 111 ? 4.756 -12.568 -12.560 1.00 89.75 111 ILE A O 1
ATOM 881 N N . THR A 1 112 ? 5.476 -10.704 -11.529 1.00 93.00 112 THR A N 1
ATOM 882 C CA . THR A 1 112 ? 6.080 -11.387 -10.380 1.00 93.00 112 THR A CA 1
ATOM 883 C C . THR A 1 112 ? 5.279 -11.124 -9.114 1.00 93.00 112 THR A C 1
ATOM 885 O O . THR A 1 112 ? 4.946 -9.983 -8.811 1.00 93.00 112 THR A O 1
ATOM 888 N N . ILE A 1 113 ? 5.007 -12.165 -8.327 1.00 94.94 113 ILE A N 1
ATOM 889 C CA . ILE A 1 113 ? 4.405 -12.009 -6.998 1.00 94.94 113 ILE A CA 1
ATOM 890 C C . ILE A 1 113 ? 5.476 -11.527 -6.018 1.00 94.94 113 ILE A C 1
ATOM 892 O O . ILE A 1 113 ? 6.523 -12.156 -5.859 1.00 94.94 113 ILE A O 1
ATOM 896 N N . LEU A 1 114 ? 5.197 -10.428 -5.325 1.00 94.81 114 LEU A N 1
ATOM 897 C CA . LEU A 1 114 ? 6.071 -9.872 -4.302 1.00 94.81 114 LEU A CA 1
ATOM 898 C C . LEU A 1 114 ? 5.672 -10.390 -2.920 1.00 94.81 114 LEU A C 1
ATOM 900 O O . LEU A 1 114 ? 4.506 -10.396 -2.532 1.00 94.81 114 LEU A O 1
ATOM 904 N N . SER A 1 115 ? 6.671 -10.801 -2.141 1.00 94.81 115 SER A N 1
ATOM 905 C CA . SER A 1 115 ? 6.466 -11.184 -0.744 1.00 94.81 115 SER A CA 1
ATOM 906 C C . SER A 1 115 ? 6.165 -9.960 0.115 1.00 94.81 115 SER A C 1
ATOM 908 O O . SER A 1 115 ? 6.916 -8.984 0.090 1.00 94.81 115 SER A O 1
ATOM 910 N N . ASN A 1 116 ? 5.155 -10.061 0.983 1.00 92.69 116 ASN A N 1
ATOM 911 C CA . ASN A 1 116 ? 4.805 -9.020 1.956 1.00 92.69 116 ASN A CA 1
ATOM 912 C C . ASN A 1 116 ? 6.001 -8.587 2.821 1.00 92.69 116 ASN A C 1
ATOM 914 O O . ASN A 1 116 ? 6.085 -7.428 3.212 1.00 92.69 116 ASN A O 1
ATOM 918 N N . LYS A 1 117 ? 6.963 -9.488 3.084 1.00 92.12 117 LYS A N 1
ATOM 919 C CA . LYS A 1 117 ? 8.184 -9.165 3.848 1.00 92.12 117 LYS A CA 1
ATOM 920 C C . LYS A 1 117 ? 9.104 -8.168 3.140 1.00 92.12 117 LYS A C 1
ATOM 922 O O . LYS A 1 117 ? 9.865 -7.478 3.807 1.00 92.12 117 LYS A O 1
ATOM 927 N N . ASN A 1 118 ? 9.048 -8.124 1.812 1.00 90.62 118 ASN A N 1
ATOM 928 C CA . ASN A 1 118 ? 9.866 -7.228 1.001 1.00 90.62 118 ASN A CA 1
ATOM 929 C C . ASN A 1 118 ? 9.158 -5.894 0.744 1.00 90.62 118 ASN A C 1
ATOM 931 O O . ASN A 1 118 ? 9.816 -4.941 0.348 1.00 90.62 118 ASN A O 1
ATOM 935 N N . VAL A 1 119 ? 7.843 -5.828 0.970 1.00 94.81 119 VAL A N 1
ATOM 936 C CA . VAL A 1 119 ? 7.012 -4.652 0.683 1.00 94.81 119 VAL A CA 1
ATOM 937 C C . VAL A 1 119 ? 6.690 -3.862 1.948 1.00 94.81 119 VAL A C 1
ATOM 939 O O . VAL A 1 119 ? 6.844 -2.643 1.958 1.00 94.81 119 VAL A O 1
ATOM 942 N N . PHE A 1 120 ? 6.256 -4.530 3.019 1.00 96.25 120 PHE A N 1
ATOM 943 C CA . PHE A 1 120 ? 5.872 -3.866 4.264 1.00 96.25 120 PHE A CA 1
ATOM 944 C C . PHE A 1 120 ? 7.068 -3.286 5.017 1.00 96.25 120 PHE A C 1
ATOM 946 O O . PHE A 1 120 ? 8.154 -3.867 5.035 1.00 96.25 120 PHE A O 1
ATOM 953 N N . LEU A 1 121 ? 6.827 -2.171 5.708 1.00 94.06 121 LEU A N 1
ATOM 954 C CA . LEU A 1 121 ? 7.810 -1.463 6.525 1.00 94.06 121 LEU A CA 1
ATOM 955 C C . LEU A 1 121 ? 7.327 -1.272 7.967 1.00 94.06 121 LEU A C 1
ATOM 957 O O . LEU A 1 121 ? 6.129 -1.302 8.252 1.00 94.06 121 LEU A O 1
ATOM 961 N N . GLY A 1 122 ? 8.280 -1.045 8.876 1.00 91.31 122 GLY A N 1
ATOM 962 C CA . GLY A 1 122 ? 8.024 -0.643 10.263 1.00 91.31 122 GLY A CA 1
ATOM 963 C C . GLY A 1 122 ? 7.004 -1.526 10.987 1.00 91.31 122 GLY A C 1
ATOM 964 O O . GLY A 1 122 ? 7.064 -2.755 10.923 1.00 91.31 122 GLY A O 1
ATOM 965 N N . GLU A 1 123 ? 6.041 -0.886 11.651 1.00 89.81 123 GLU A N 1
ATOM 966 C CA . GLU A 1 123 ? 4.991 -1.563 12.423 1.00 89.81 123 GLU A CA 1
ATOM 967 C C . GLU A 1 123 ? 4.142 -2.526 11.590 1.00 89.81 123 GLU A C 1
ATOM 969 O O . GLU A 1 123 ? 3.735 -3.574 12.094 1.00 89.81 123 GLU A O 1
ATOM 974 N N . THR A 1 124 ? 3.910 -2.220 10.312 1.00 93.31 124 THR A N 1
ATOM 975 C CA . THR A 1 124 ? 3.169 -3.100 9.402 1.00 93.31 124 THR A CA 1
ATOM 976 C C . THR A 1 124 ? 3.909 -4.417 9.191 1.00 93.31 124 THR A C 1
ATOM 978 O O . THR A 1 124 ? 3.297 -5.482 9.222 1.00 93.31 124 THR A O 1
ATOM 981 N N . LEU A 1 125 ? 5.235 -4.372 9.026 1.00 93.81 125 LEU A N 1
ATOM 982 C CA . LEU A 1 125 ? 6.044 -5.579 8.863 1.00 93.81 125 LEU A CA 1
ATOM 983 C C . LEU A 1 125 ? 6.066 -6.421 10.148 1.00 93.81 125 LEU A C 1
ATOM 985 O O . LEU A 1 125 ? 5.943 -7.648 10.080 1.00 93.81 125 LEU A O 1
ATOM 989 N N . LEU A 1 126 ? 6.204 -5.763 11.304 1.00 92.62 126 LEU A N 1
ATOM 990 C CA . LEU A 1 126 ? 6.266 -6.414 12.618 1.00 92.62 126 LEU A CA 1
ATOM 991 C C . LEU A 1 126 ? 4.930 -7.050 13.026 1.00 92.62 126 LEU A C 1
ATOM 993 O O . LEU A 1 126 ? 4.916 -8.115 13.640 1.00 92.62 126 LEU A O 1
ATOM 997 N N . ASN A 1 127 ? 3.811 -6.423 12.661 1.00 93.44 127 ASN A N 1
ATOM 998 C CA . ASN A 1 127 ? 2.462 -6.845 13.042 1.00 93.44 127 ASN A CA 1
ATOM 999 C C . ASN A 1 127 ? 1.641 -7.392 11.863 1.00 93.44 127 ASN A C 1
ATOM 1001 O O . ASN A 1 127 ? 0.413 -7.388 11.928 1.00 93.44 127 ASN A O 1
ATOM 1005 N N . ARG A 1 128 ? 2.290 -7.891 10.802 1.00 91.88 128 ARG A N 1
ATOM 1006 C CA . ARG A 1 128 ? 1.610 -8.323 9.564 1.00 91.88 128 ARG A CA 1
ATOM 1007 C C . ARG A 1 128 ? 0.477 -9.338 9.776 1.00 91.88 128 ARG A C 1
ATOM 1009 O O . ARG A 1 128 ? -0.499 -9.320 9.042 1.00 91.88 128 ARG A O 1
ATOM 1016 N N . ASP A 1 129 ? 0.590 -10.201 10.787 1.00 92.25 129 ASP A N 1
ATOM 1017 C CA . ASP A 1 129 ? -0.391 -11.260 11.060 1.00 92.25 129 ASP A CA 1
ATOM 1018 C C . ASP A 1 129 ? -1.642 -10.725 11.792 1.00 92.25 129 ASP A C 1
ATOM 1020 O O . ASP A 1 129 ? -2.603 -11.458 12.005 1.00 92.25 129 ASP A O 1
ATOM 1024 N N . LYS A 1 130 ? -1.631 -9.443 12.188 1.00 94.38 130 LYS A N 1
ATOM 1025 C CA . LYS A 1 130 ? -2.749 -8.736 12.834 1.00 94.38 130 LYS A CA 1
ATOM 1026 C C . LYS A 1 130 ? -3.505 -7.812 11.874 1.00 94.38 130 LYS A C 1
ATOM 1028 O O . LYS A 1 130 ? -4.429 -7.129 12.315 1.00 94.38 130 LYS A O 1
ATOM 1033 N N . LEU A 1 131 ? -3.096 -7.754 10.605 1.00 95.25 131 LEU A N 1
ATOM 1034 C CA . LEU A 1 131 ? -3.789 -6.973 9.586 1.00 95.25 131 LEU A CA 1
ATOM 1035 C C . LEU A 1 131 ? -5.171 -7.582 9.325 1.00 95.25 131 LEU A C 1
ATOM 1037 O O . LEU A 1 131 ? -5.327 -8.801 9.243 1.00 95.25 131 LEU A O 1
ATOM 1041 N N . LYS A 1 132 ? -6.178 -6.718 9.226 1.00 95.06 132 LYS A N 1
ATOM 1042 C CA . LYS A 1 132 ? -7.566 -7.070 8.920 1.00 95.06 132 LYS A CA 1
ATOM 1043 C C . LYS A 1 132 ? -7.732 -7.401 7.445 1.00 95.06 132 LYS A C 1
ATOM 1045 O O . LYS A 1 132 ? -8.541 -8.261 7.113 1.00 95.06 132 LYS A O 1
ATOM 1050 N N . TYR A 1 133 ? -6.987 -6.722 6.576 1.00 95.25 133 TYR A N 1
ATOM 1051 C CA . TYR A 1 133 ? -7.003 -6.976 5.146 1.00 95.25 133 TYR A CA 1
ATOM 1052 C C . TYR A 1 133 ? -5.837 -7.877 4.735 1.00 95.25 133 TYR A C 1
ATOM 1054 O O . TYR A 1 133 ? -4.769 -7.919 5.351 1.00 95.25 133 TYR A O 1
ATOM 1062 N N . LYS A 1 134 ? -6.053 -8.618 3.649 1.00 96.69 134 LYS A N 1
ATOM 1063 C CA . LYS A 1 134 ? -5.043 -9.442 2.988 1.00 96.69 134 LYS A CA 1
ATOM 1064 C C . LYS A 1 134 ? -4.499 -8.692 1.791 1.00 96.69 134 LYS A C 1
ATOM 1066 O O . LYS A 1 134 ? -5.254 -8.281 0.915 1.00 96.69 134 LYS A O 1
ATOM 1071 N N . TYR A 1 135 ? -3.183 -8.573 1.741 1.00 97.12 135 TYR A N 1
ATOM 1072 C CA . TYR A 1 135 ? -2.489 -7.811 0.716 1.00 97.12 135 TYR A CA 1
ATOM 1073 C C . TYR A 1 135 ? -1.804 -8.731 -0.280 1.00 97.12 135 TYR A C 1
ATOM 1075 O O . TYR A 1 135 ? -1.093 -9.661 0.114 1.00 97.12 135 TYR A O 1
ATOM 1083 N N . PHE A 1 136 ? -2.020 -8.441 -1.558 1.00 97.69 136 PHE A N 1
ATOM 1084 C CA . PHE A 1 136 ? -1.413 -9.135 -2.682 1.00 97.69 136 PHE A CA 1
ATOM 1085 C C . PHE A 1 136 ? -0.639 -8.118 -3.502 1.00 97.69 136 PHE A C 1
ATOM 1087 O O . PHE A 1 136 ? -1.230 -7.193 -4.058 1.00 97.69 136 PHE A O 1
ATOM 1094 N N . PHE A 1 137 ? 0.675 -8.306 -3.565 1.00 97.31 137 PHE A N 1
ATOM 1095 C CA . PHE A 1 137 ? 1.572 -7.414 -4.279 1.00 97.31 137 PHE A CA 1
ATOM 1096 C C . PHE A 1 137 ? 2.113 -8.093 -5.522 1.00 97.31 137 PHE A C 1
ATOM 1098 O O . PHE A 1 137 ? 2.651 -9.202 -5.454 1.00 97.31 137 PHE A O 1
ATOM 1105 N N . LEU A 1 138 ? 2.001 -7.404 -6.646 1.00 95.88 138 LEU A N 1
ATOM 1106 C CA . LEU A 1 138 ? 2.588 -7.809 -7.911 1.00 95.88 138 LEU A CA 1
ATOM 1107 C C . LEU A 1 138 ? 3.664 -6.805 -8.319 1.00 95.88 138 LEU A C 1
ATOM 1109 O O . LEU A 1 138 ? 3.595 -5.630 -7.976 1.00 95.88 138 LEU A O 1
ATOM 1113 N N . ASN A 1 139 ? 4.654 -7.261 -9.069 1.00 94.12 139 ASN A N 1
ATOM 1114 C CA . ASN A 1 139 ? 5.485 -6.399 -9.887 1.00 94.12 139 ASN A CA 1
ATOM 1115 C C . ASN A 1 139 ? 5.138 -6.656 -11.345 1.00 94.12 139 ASN A C 1
ATOM 1117 O O . ASN A 1 139 ? 5.190 -7.808 -11.777 1.00 94.12 139 ASN A O 1
ATOM 1121 N N . ILE A 1 140 ? 4.812 -5.601 -12.077 1.00 91.69 140 ILE A N 1
ATOM 1122 C CA . ILE A 1 140 ? 4.558 -5.645 -13.513 1.00 91.69 140 ILE A CA 1
ATOM 1123 C C . ILE A 1 140 ? 5.738 -4.944 -14.174 1.00 91.69 140 ILE A C 1
ATOM 1125 O O . ILE A 1 140 ? 5.963 -3.760 -13.933 1.00 91.69 140 ILE A O 1
ATOM 1129 N N . VAL A 1 141 ? 6.526 -5.667 -14.971 1.00 87.31 141 VAL A N 1
ATOM 1130 C CA . VAL A 1 141 ? 7.694 -5.068 -15.634 1.00 87.31 141 VAL A CA 1
ATOM 1131 C C . VAL A 1 141 ? 7.208 -4.056 -16.678 1.00 87.31 141 VAL A C 1
ATOM 1133 O O . VAL A 1 141 ? 6.576 -4.475 -17.656 1.00 87.31 141 VAL A O 1
ATOM 1136 N N . PRO A 1 142 ? 7.484 -2.748 -16.502 1.00 78.31 142 PRO A N 1
ATOM 1137 C CA . PRO A 1 142 ? 6.954 -1.728 -17.395 1.00 78.31 142 PRO A CA 1
ATOM 1138 C C . PRO A 1 142 ? 7.584 -1.837 -18.785 1.00 78.31 142 PRO A C 1
ATOM 1140 O O . PRO A 1 142 ? 8.761 -2.172 -18.933 1.00 78.31 142 PRO A O 1
ATOM 1143 N N . ASP A 1 143 ? 6.799 -1.518 -19.812 1.00 78.06 143 ASP A N 1
ATOM 1144 C CA . ASP A 1 143 ? 7.279 -1.436 -21.190 1.00 78.06 143 ASP A CA 1
ATOM 1145 C C . ASP A 1 143 ? 7.879 -0.044 -21.441 1.00 78.06 143 ASP A C 1
ATOM 1147 O O . ASP A 1 143 ? 7.124 0.929 -21.520 1.00 78.06 143 ASP A O 1
ATOM 1151 N N . PRO A 1 144 ? 9.209 0.093 -21.608 1.00 71.06 144 PRO A N 1
ATOM 1152 C CA . PRO A 1 144 ? 9.848 1.398 -21.769 1.00 71.06 144 PRO A CA 1
ATOM 1153 C C . PRO A 1 144 ? 9.429 2.117 -23.061 1.00 71.06 144 PRO A C 1
ATOM 1155 O O . PRO A 1 144 ? 9.631 3.326 -23.179 1.00 71.06 144 PRO A O 1
ATOM 1158 N N . SER A 1 145 ? 8.841 1.403 -24.029 1.00 70.44 145 SER A N 1
ATOM 1159 C CA . SER A 1 145 ? 8.319 1.990 -25.268 1.00 70.44 145 SER A CA 1
ATOM 1160 C C . SER A 1 145 ? 6.931 2.620 -25.100 1.00 70.44 145 SER A C 1
ATOM 1162 O O . SER A 1 145 ? 6.516 3.445 -25.920 1.00 70.44 145 SER A O 1
ATOM 1164 N N . LYS A 1 146 ? 6.217 2.288 -24.018 1.00 67.44 146 LYS A N 1
ATOM 1165 C CA . LYS A 1 146 ? 4.916 2.869 -23.690 1.00 67.44 146 LYS A CA 1
ATOM 1166 C C . LYS A 1 146 ? 5.123 3.988 -22.678 1.00 67.44 146 LYS A C 1
ATOM 1168 O O . LYS A 1 146 ? 5.543 3.757 -21.552 1.00 67.44 146 LYS A O 1
ATOM 1173 N N . LYS A 1 147 ? 4.791 5.229 -23.056 1.00 55.22 147 LYS A N 1
ATOM 1174 C CA . LYS A 1 147 ? 4.704 6.327 -22.082 1.00 55.22 147 LYS A CA 1
ATOM 1175 C C . LYS A 1 147 ? 3.629 5.979 -21.053 1.00 55.22 147 LYS A C 1
ATOM 1177 O O . LYS A 1 147 ? 2.441 6.065 -21.350 1.00 55.22 147 LYS A O 1
ATOM 1182 N N . HIS A 1 148 ? 4.040 5.592 -19.854 1.00 55.97 148 HIS A N 1
ATOM 1183 C CA . HIS A 1 148 ? 3.154 5.552 -18.700 1.00 55.97 148 HIS A CA 1
ATOM 1184 C C . HIS A 1 148 ? 3.088 6.965 -18.130 1.00 55.97 148 HIS A C 1
ATOM 1186 O O . HIS A 1 148 ? 4.088 7.523 -17.675 1.00 55.97 148 HIS A O 1
ATOM 1192 N N . THR A 1 149 ? 1.916 7.586 -18.240 1.00 44.97 149 THR A N 1
ATOM 1193 C CA . THR A 1 149 ? 1.637 8.883 -17.628 1.00 44.97 149 THR A CA 1
ATOM 1194 C C . THR A 1 149 ? 1.604 8.666 -16.117 1.00 44.97 149 THR A C 1
ATOM 1196 O O . THR A 1 149 ? 0.580 8.289 -15.559 1.00 44.97 149 THR A O 1
ATOM 1199 N N . ARG A 1 150 ? 2.757 8.813 -15.460 1.00 48.31 150 ARG A N 1
ATOM 1200 C CA . ARG A 1 150 ? 2.843 8.829 -13.997 1.00 48.31 150 ARG A CA 1
ATOM 1201 C C . ARG A 1 150 ? 2.179 10.124 -13.519 1.00 48.31 150 ARG A C 1
ATOM 1203 O O . ARG A 1 150 ? 2.635 11.200 -13.900 1.00 48.31 150 ARG A O 1
ATOM 1210 N N . PHE A 1 151 ? 1.073 9.998 -12.788 1.00 42.47 151 PHE A N 1
ATOM 1211 C CA . PHE A 1 151 ? 0.324 11.117 -12.206 1.00 42.47 151 PHE A CA 1
ATOM 1212 C C . PHE A 1 151 ? 1.115 11.821 -11.086 1.00 42.47 151 PHE A C 1
ATOM 1214 O O . PHE A 1 151 ? 1.849 11.143 -10.324 1.00 42.47 151 PHE A O 1
#